Protein AF-A0A8S3R5N5-F1 (afdb_monomer_lite)

Sequence (160 aa):
MMTRNRKFIKRKIYRKIKKNSANLNESKHAIVNLSNKVLNTNHIALLSKGLNFSPTRESQNEIEQLRDVLLFSRRIRLKHHYENKNKDNDETTPNVEYTPNPFKLSSGWTPPPGRNKDLDSFINCIVEDICQEPQKRKKYSNLSRNELVALRELKMTKIL

InterPro domains:
  IPR059466 Domain of unknown function DUF8422 [PF28514] (31-157)

Radius of gyration: 25.13 Å; chains: 1; bounding box: 53×43×62 Å

Secondary structure (DSSP, 8-state):
----------HHHHHHHHHHHHHHTTT-------SSSPPPHHHHHHHTT-TT--PPPSS--HHHHHHHHHHHHHHHHHHHHHTTTTTTTTTTS--------TTSPPP---PPTTS-HHHHHHHHHHHHHHHHS---SPPPPSS-HHHHHHHHHHHHS---

Organism: Mytilus edulis (NCBI:txid6550)

pLDDT: mean 78.93, std 14.84, range [37.53, 95.88]

Foldseek 3Di:
DDDPPPPDDPPVRVVVVVVVVVVVPPPDQPDDDPFPDDADPLLSVLCVVDPPDDWDDPDDPLVVLLVVLVVVLQVLQVCVVCVVVVVVPPPDDPPPPDDPDPPDDDDPDGDDPDPDPVSVVVSVVVSCCSNVPPPPDDDDIPDDPSNVVSVVVCVVPPRD

Structure (mmCIF, N/CA/C/O backbone):
data_AF-A0A8S3R5N5-F1
#
_entry.id   AF-A0A8S3R5N5-F1
#
loop_
_atom_site.group_PDB
_atom_site.id
_atom_site.type_symbol
_atom_site.label_atom_id
_atom_site.label_alt_id
_atom_site.label_comp_id
_atom_site.label_asym_id
_atom_site.label_entity_id
_atom_site.label_seq_id
_atom_site.pdbx_PDB_ins_code
_atom_site.Cartn_x
_atom_site.Cartn_y
_atom_site.Cartn_z
_atom_site.occupancy
_atom_site.B_iso_or_equiv
_atom_site.auth_seq_id
_atom_site.auth_comp_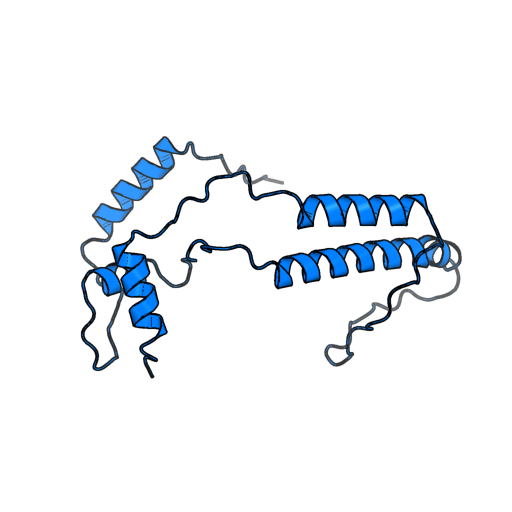id
_atom_site.auth_asym_id
_atom_site.auth_atom_id
_atom_site.pdbx_PDB_model_num
ATOM 1 N N . MET A 1 1 ? -7.774 -33.108 -11.911 1.00 40.16 1 MET A N 1
ATOM 2 C CA . MET A 1 1 ? -7.428 -31.917 -11.099 1.00 40.16 1 MET A CA 1
ATOM 3 C C . MET A 1 1 ? -8.708 -31.212 -10.661 1.00 40.16 1 MET A C 1
ATOM 5 O O . MET A 1 1 ? -9.406 -30.682 -11.513 1.00 40.16 1 MET A O 1
ATOM 9 N N . MET A 1 2 ? -9.055 -31.214 -9.369 1.00 37.53 2 MET A N 1
ATOM 10 C CA . MET A 1 2 ? -10.186 -30.418 -8.867 1.00 37.53 2 MET A CA 1
ATOM 11 C C . MET A 1 2 ? -9.742 -28.970 -8.628 1.00 37.53 2 MET A C 1
ATOM 13 O O . MET A 1 2 ? -9.044 -28.672 -7.660 1.00 37.53 2 MET A O 1
ATOM 17 N N . THR A 1 3 ? -10.152 -28.051 -9.500 1.00 45.50 3 THR A N 1
ATOM 18 C CA . THR A 1 3 ? -9.964 -26.612 -9.295 1.00 45.50 3 THR A CA 1
ATOM 19 C C . THR A 1 3 ? -10.907 -26.128 -8.195 1.00 45.50 3 THR A C 1
ATOM 21 O O . THR A 1 3 ? -12.129 -26.131 -8.357 1.00 45.50 3 THR A O 1
ATOM 24 N N . ARG A 1 4 ? -10.354 -25.690 -7.057 1.00 51.91 4 ARG A N 1
ATOM 25 C CA . ARG A 1 4 ? -11.112 -24.988 -6.011 1.00 51.91 4 ARG A CA 1
ATOM 26 C C . ARG A 1 4 ? -11.620 -23.654 -6.570 1.00 51.91 4 ARG A C 1
ATOM 28 O O . ARG A 1 4 ? -10.933 -22.639 -6.493 1.00 51.91 4 ARG A O 1
ATOM 35 N N . ASN A 1 5 ? -12.837 -23.662 -7.109 1.00 49.16 5 ASN A N 1
ATOM 36 C CA . ASN A 1 5 ? -13.583 -22.464 -7.482 1.00 49.16 5 ASN A CA 1
ATOM 37 C C . ASN A 1 5 ? -13.815 -21.603 -6.232 1.00 49.16 5 ASN A C 1
ATOM 39 O O . ASN A 1 5 ? -14.753 -21.835 -5.465 1.00 49.16 5 ASN A O 1
ATOM 43 N N . ARG A 1 6 ? -12.963 -20.596 -6.010 1.00 56.66 6 ARG A N 1
ATOM 44 C CA . ARG A 1 6 ? -13.213 -19.545 -5.017 1.00 56.66 6 ARG A CA 1
ATOM 45 C C . ARG A 1 6 ? -14.390 -18.706 -5.516 1.00 56.66 6 ARG A C 1
ATOM 47 O O . ARG A 1 6 ? -14.208 -17.734 -6.240 1.00 56.66 6 ARG A O 1
ATOM 54 N N . LYS A 1 7 ? -15.612 -19.117 -5.167 1.00 63.53 7 LYS A N 1
ATOM 55 C CA . LYS A 1 7 ? -16.837 -18.377 -5.492 1.00 63.53 7 LYS A CA 1
ATOM 56 C C . LYS A 1 7 ? -16.721 -16.965 -4.915 1.00 63.53 7 LYS A C 1
ATOM 58 O O . LYS A 1 7 ? -16.578 -16.800 -3.705 1.00 63.53 7 LYS A O 1
ATOM 63 N N . PHE A 1 8 ? -16.783 -15.954 -5.777 1.00 67.56 8 PHE A N 1
ATOM 64 C CA . PHE A 1 8 ? -16.800 -14.557 -5.361 1.00 67.56 8 PHE A CA 1
ATOM 65 C C . PHE A 1 8 ? -18.079 -14.299 -4.551 1.00 67.56 8 PHE A C 1
ATOM 67 O O . PHE A 1 8 ? -19.187 -14.257 -5.091 1.00 67.56 8 PHE A O 1
ATOM 74 N N . ILE A 1 9 ? -17.951 -14.188 -3.228 1.00 76.62 9 ILE A N 1
ATOM 75 C CA . ILE A 1 9 ? -19.091 -13.930 -2.346 1.00 76.62 9 ILE A CA 1
ATOM 76 C C . ILE A 1 9 ? -19.554 -12.490 -2.580 1.00 76.62 9 ILE A C 1
ATOM 78 O O . ILE A 1 9 ? -18.802 -11.537 -2.371 1.00 76.62 9 ILE A O 1
ATOM 82 N N . LYS A 1 10 ? -20.820 -12.312 -2.978 1.00 80.12 10 LYS A N 1
ATOM 83 C CA . LYS A 1 10 ? -21.416 -10.978 -3.150 1.00 80.12 10 LYS A CA 1
ATOM 84 C C . LYS A 1 10 ? -21.283 -10.169 -1.851 1.00 80.12 10 LYS A C 1
ATOM 86 O O . LYS A 1 10 ? -21.600 -10.662 -0.767 1.00 80.12 10 LYS A O 1
ATOM 91 N N . ARG A 1 11 ? -20.905 -8.887 -1.953 1.00 77.56 11 ARG A N 1
ATOM 92 C CA . ARG A 1 11 ? -20.627 -7.988 -0.807 1.00 77.56 11 ARG A CA 1
ATOM 93 C C . ARG A 1 11 ? -21.740 -7.957 0.252 1.00 77.56 11 ARG A C 1
ATOM 95 O O . ARG A 1 11 ? -21.448 -7.866 1.442 1.00 77.56 11 ARG A O 1
ATOM 102 N N . LYS A 1 12 ? -23.010 -8.062 -0.163 1.00 77.50 12 LYS A N 1
ATOM 103 C CA . LYS A 1 12 ? -24.178 -8.117 0.739 1.00 77.50 12 LYS A CA 1
ATOM 104 C C . LYS A 1 12 ? -24.169 -9.370 1.627 1.00 77.50 12 LYS A C 1
ATOM 106 O O . LYS A 1 12 ? -24.444 -9.271 2.818 1.00 77.50 12 LYS A O 1
ATOM 111 N N . ILE A 1 13 ? -23.797 -10.517 1.062 1.00 81.88 13 ILE A N 1
ATOM 112 C CA . ILE A 1 13 ? -23.712 -11.803 1.766 1.00 81.88 13 ILE A CA 1
ATOM 113 C C . ILE A 1 13 ? -22.537 -11.779 2.747 1.00 81.88 13 ILE A C 1
ATOM 115 O O . ILE A 1 13 ? -22.724 -12.093 3.919 1.00 81.88 13 ILE A O 1
ATOM 119 N N . TYR A 1 14 ? -21.366 -11.293 2.314 1.00 78.75 14 TYR A N 1
ATOM 120 C CA . TYR A 1 14 ? -20.203 -11.124 3.194 1.00 78.75 14 TYR A CA 1
ATOM 121 C C . TYR A 1 14 ? -20.518 -10.237 4.411 1.00 78.75 14 TYR A C 1
ATOM 123 O O . TYR A 1 14 ? -20.182 -10.589 5.538 1.00 78.75 14 TYR A O 1
ATOM 131 N N . ARG A 1 15 ? -21.227 -9.114 4.208 1.00 78.06 15 ARG A N 1
ATOM 132 C CA . ARG A 1 15 ? -21.662 -8.231 5.306 1.00 78.06 15 ARG A CA 1
ATOM 133 C C . ARG A 1 15 ? -22.593 -8.938 6.297 1.00 78.06 15 ARG A C 1
ATOM 135 O O . ARG A 1 15 ? -22.433 -8.738 7.496 1.00 78.06 15 ARG A O 1
ATOM 142 N N . LYS A 1 16 ? -23.532 -9.760 5.813 1.00 78.44 16 LYS A N 1
ATOM 143 C CA . LYS A 1 16 ? -24.459 -10.526 6.665 1.00 78.44 16 LYS A CA 1
ATOM 144 C C . LYS A 1 16 ? -23.718 -11.585 7.490 1.00 78.44 16 LYS A C 1
ATOM 146 O O . LYS A 1 16 ? -23.914 -11.640 8.697 1.00 78.44 16 LYS A O 1
ATOM 151 N N . ILE A 1 17 ? -22.815 -12.345 6.863 1.00 76.75 17 ILE A N 1
ATOM 152 C CA . ILE A 1 17 ? -21.973 -13.341 7.550 1.00 76.75 17 ILE A CA 1
ATOM 153 C C . ILE A 1 17 ? -21.115 -12.659 8.619 1.00 76.75 17 ILE A C 1
ATOM 155 O O . ILE A 1 17 ? -21.147 -13.066 9.772 1.00 76.75 17 ILE A O 1
ATOM 159 N N . LYS A 1 18 ? -20.428 -11.564 8.266 1.00 73.81 18 LYS A N 1
ATOM 160 C CA . LYS A 1 18 ? -19.587 -10.812 9.205 1.00 73.81 18 LYS A CA 1
ATOM 161 C C . LYS A 1 18 ? -20.372 -10.290 10.414 1.00 73.81 18 LYS A C 1
ATOM 163 O O . LYS A 1 18 ? -19.853 -10.334 11.523 1.00 73.81 18 LYS A O 1
ATOM 168 N N . LYS A 1 19 ? -21.605 -9.809 10.213 1.00 71.19 19 LYS A N 1
ATOM 169 C CA . LYS A 1 19 ? -22.470 -9.336 11.307 1.00 71.19 19 LYS A CA 1
ATOM 170 C C . LYS A 1 19 ? -22.860 -10.482 12.250 1.00 71.19 19 LYS A C 1
ATOM 172 O O . LYS A 1 19 ? -22.788 -10.315 13.458 1.00 71.19 19 LYS A O 1
ATOM 177 N N . ASN A 1 20 ? -23.176 -11.656 11.703 1.00 64.00 20 ASN A N 1
ATOM 178 C CA . ASN A 1 20 ? -23.489 -12.842 12.503 1.00 64.00 20 ASN A CA 1
ATOM 179 C C . ASN A 1 20 ? -22.265 -13.368 13.275 1.00 64.00 20 ASN A C 1
ATOM 181 O O . ASN A 1 20 ? -22.396 -13.748 14.431 1.00 64.00 20 ASN A O 1
ATOM 185 N N . SER A 1 21 ? -21.073 -13.353 12.669 1.00 63.12 21 SER A N 1
AT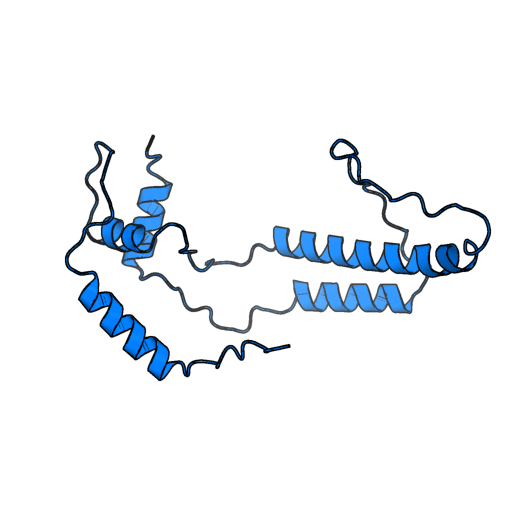OM 186 C CA . SER A 1 21 ? -19.826 -13.735 13.350 1.00 63.12 21 SER A CA 1
ATOM 187 C C . SER A 1 21 ? -19.431 -12.753 14.456 1.00 63.12 21 SER A C 1
ATOM 189 O O . SER A 1 21 ? -18.874 -13.173 15.461 1.00 63.12 21 SER A O 1
ATOM 191 N N . ALA A 1 22 ? -19.717 -11.457 14.288 1.00 60.97 22 ALA A N 1
ATOM 192 C CA . ALA A 1 22 ? -19.471 -10.455 15.324 1.00 60.97 22 ALA A CA 1
ATOM 193 C C . ALA A 1 22 ? -20.333 -10.706 16.574 1.00 60.97 22 ALA A C 1
ATOM 195 O O . ALA A 1 22 ? -19.796 -10.683 17.673 1.00 60.97 22 ALA A O 1
ATOM 196 N N . ASN A 1 23 ? -21.614 -11.052 16.395 1.00 58.03 23 ASN A N 1
ATOM 197 C CA . ASN A 1 23 ? -22.521 -11.393 17.501 1.00 58.03 23 ASN A CA 1
ATOM 198 C C . ASN A 1 23 ? -22.121 -12.686 18.244 1.00 58.03 23 ASN A C 1
ATOM 200 O O . ASN A 1 23 ? -22.439 -12.850 19.413 1.00 58.03 23 ASN A O 1
ATOM 204 N N . LEU A 1 24 ? -21.426 -13.621 17.584 1.00 55.41 24 LEU A N 1
ATOM 205 C CA . LEU A 1 24 ? -20.948 -14.868 18.205 1.00 55.41 24 LEU A CA 1
ATOM 206 C C . LEU A 1 24 ? -19.660 -14.689 19.028 1.00 55.41 24 LEU A C 1
ATOM 208 O O . LEU A 1 24 ? -19.347 -15.535 19.860 1.00 55.41 24 LEU A O 1
ATOM 212 N N . ASN A 1 25 ? -18.912 -13.603 18.809 1.00 53.59 25 ASN A N 1
ATOM 213 C CA . ASN A 1 25 ? -17.627 -13.340 19.469 1.00 53.59 25 ASN A CA 1
ATOM 214 C C . ASN A 1 25 ? -17.742 -12.401 20.681 1.00 53.59 25 ASN A C 1
ATOM 216 O O . ASN A 1 25 ? -16.726 -12.003 21.247 1.00 53.59 25 ASN A O 1
ATOM 220 N N . GLU A 1 26 ? -18.959 -12.050 21.092 1.00 54.59 26 GLU A N 1
ATOM 221 C CA . GLU A 1 26 ? -19.217 -11.074 22.156 1.00 54.59 26 GLU A CA 1
ATOM 222 C C . GLU A 1 26 ? -18.848 -11.592 23.564 1.00 54.59 26 GLU A C 1
ATOM 224 O O . GLU A 1 26 ? -18.795 -10.816 24.510 1.00 54.59 26 GLU A O 1
ATOM 229 N N . SER A 1 27 ? -18.509 -12.883 23.715 1.00 49.97 27 SER A N 1
ATOM 230 C CA . SER A 1 27 ? -18.308 -13.518 25.027 1.00 49.97 27 SER A CA 1
ATOM 231 C C . SER A 1 27 ? -16.936 -14.164 25.277 1.00 49.97 27 SER A C 1
ATOM 233 O O . SER A 1 27 ? -16.812 -14.978 26.194 1.00 49.97 27 SER A O 1
ATOM 235 N N . LYS A 1 28 ? -15.885 -13.851 24.505 1.00 55.09 28 LYS A N 1
ATOM 236 C CA . LYS A 1 28 ? -14.511 -14.277 24.844 1.00 55.09 28 LYS A CA 1
ATOM 237 C C . LYS A 1 28 ? -13.526 -13.149 24.577 1.00 55.09 28 LYS A C 1
ATOM 239 O O . LYS A 1 28 ? -13.145 -12.904 23.435 1.00 55.09 28 LYS A O 1
ATOM 244 N N . HIS A 1 29 ? -13.084 -12.480 25.639 1.00 58.56 29 HIS A N 1
ATOM 245 C CA . HIS A 1 29 ? -11.943 -11.572 25.583 1.00 58.56 29 HIS A CA 1
ATOM 246 C C . HIS A 1 29 ? -10.689 -12.369 25.192 1.00 58.56 29 HIS A C 1
ATOM 248 O O . HIS A 1 29 ? -9.971 -12.882 26.041 1.00 58.56 29 HIS A O 1
ATOM 254 N N . ALA A 1 30 ? -10.418 -12.480 23.889 1.00 69.56 30 ALA A N 1
ATOM 255 C CA . ALA A 1 30 ? -9.190 -13.076 23.352 1.00 69.56 30 ALA A CA 1
ATOM 256 C C . ALA A 1 30 ? -7.930 -12.256 23.700 1.00 69.56 30 ALA A C 1
ATOM 258 O O . ALA A 1 30 ? -6.815 -12.654 23.378 1.00 69.56 30 ALA A O 1
ATOM 259 N N . ILE A 1 31 ? -8.111 -11.091 24.323 1.00 77.38 31 ILE A N 1
ATOM 260 C CA . ILE A 1 31 ? -7.054 -10.156 24.678 1.00 77.38 31 ILE A CA 1
ATOM 261 C C . ILE A 1 31 ? -6.818 -10.271 26.175 1.00 77.38 31 ILE A C 1
ATOM 263 O O . ILE A 1 31 ? -7.659 -9.864 26.976 1.00 77.38 31 ILE A O 1
ATOM 267 N N . VAL A 1 32 ? -5.649 -10.785 26.535 1.00 84.19 32 VAL A N 1
ATOM 268 C CA . VAL A 1 32 ? -5.122 -10.712 27.896 1.00 84.19 32 VAL A CA 1
ATOM 269 C C . VAL A 1 32 ? -4.187 -9.512 27.948 1.00 84.19 32 VAL A C 1
ATOM 271 O O . VAL A 1 32 ? -3.185 -9.468 27.234 1.00 84.19 32 VAL A O 1
ATOM 274 N N . ASN A 1 33 ? -4.531 -8.509 28.754 1.00 86.75 33 ASN A N 1
ATOM 275 C CA . ASN A 1 33 ? -3.657 -7.362 28.962 1.00 86.75 33 ASN A CA 1
ATOM 276 C C . ASN A 1 33 ? -2.566 -7.731 29.969 1.00 86.75 33 ASN A C 1
ATOM 278 O O . ASN A 1 33 ? -2.842 -7.854 31.157 1.00 86.75 33 ASN A O 1
ATOM 282 N N . LEU A 1 34 ? -1.340 -7.899 29.481 1.00 88.81 34 LEU A N 1
ATOM 283 C CA . LEU A 1 34 ? -0.165 -8.191 30.309 1.00 88.81 34 LEU A CA 1
ATOM 284 C C . LEU A 1 34 ? 0.595 -6.923 30.728 1.00 88.81 34 LEU A C 1
ATOM 286 O O . LEU A 1 34 ? 1.636 -7.015 31.369 1.00 88.81 34 LEU A O 1
ATOM 290 N N . SER A 1 35 ? 0.110 -5.742 30.340 1.00 85.31 35 SER A N 1
ATOM 291 C CA . SER A 1 35 ? 0.740 -4.466 30.674 1.00 85.31 35 SER A CA 1
ATOM 292 C C . SER A 1 35 ? 0.095 -3.824 31.901 1.00 85.31 35 SER A C 1
ATOM 294 O O . SER A 1 35 ? -1.088 -4.018 32.174 1.00 85.31 35 SER A O 1
ATOM 296 N N . ASN A 1 36 ? 0.839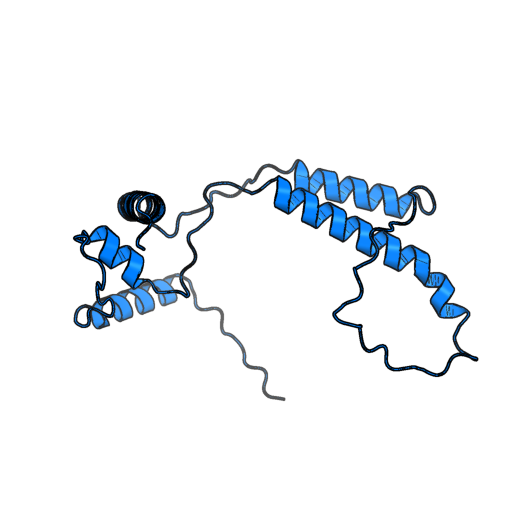 -2.944 32.571 1.00 86.94 36 ASN A N 1
ATOM 297 C CA . ASN A 1 36 ? 0.320 -2.129 33.676 1.00 86.94 36 ASN A CA 1
ATOM 298 C C . ASN A 1 36 ? -0.598 -0.981 33.207 1.00 86.94 36 ASN A C 1
ATOM 300 O O . ASN A 1 36 ? -1.020 -0.153 34.012 1.00 86.94 36 ASN A O 1
ATOM 304 N N . LYS A 1 37 ? -0.880 -0.875 31.901 1.00 85.06 37 LYS A N 1
ATOM 305 C CA . LYS A 1 37 ? -1.686 0.208 31.326 1.00 85.06 37 LYS A CA 1
ATOM 306 C C . LYS A 1 37 ? -3.134 -0.224 31.184 1.00 85.06 37 LYS A C 1
ATOM 308 O O . LYS A 1 37 ? -3.422 -1.323 30.720 1.00 85.06 37 LYS A O 1
ATOM 313 N N . VAL A 1 38 ? -4.055 0.674 31.516 1.00 88.25 38 VAL A N 1
ATOM 314 C CA . VAL A 1 38 ? -5.489 0.431 31.342 1.00 88.25 38 VAL A CA 1
ATOM 315 C C . VAL A 1 38 ? -5.858 0.581 29.866 1.00 88.25 38 VAL A C 1
ATOM 317 O O . VAL A 1 38 ? -5.610 1.616 29.246 1.00 88.25 38 VAL A O 1
ATOM 320 N N . LEU A 1 39 ? -6.463 -0.458 29.290 1.00 88.25 39 LEU A N 1
ATOM 321 C CA . LEU A 1 39 ? -6.943 -0.439 27.911 1.00 88.25 39 LEU A CA 1
ATOM 322 C C . LEU A 1 39 ? -8.388 0.066 27.862 1.00 88.25 39 LEU A C 1
ATOM 324 O O . LEU A 1 39 ? -9.284 -0.511 28.468 1.00 88.25 39 LEU A O 1
ATOM 328 N N . ASN A 1 40 ? -8.621 1.124 27.088 1.00 90.38 40 ASN A N 1
ATOM 329 C CA . ASN A 1 40 ? -9.959 1.601 26.757 1.00 90.38 40 ASN A CA 1
ATOM 330 C C . ASN A 1 40 ? -10.700 0.589 25.856 1.00 90.38 40 ASN A C 1
ATOM 332 O O . ASN A 1 40 ? -10.088 -0.175 25.109 1.00 90.38 40 ASN A O 1
ATOM 336 N N . THR A 1 41 ? -12.027 0.653 25.847 1.00 90.81 41 THR A N 1
ATOM 337 C CA . THR A 1 41 ? -12.929 -0.089 24.950 1.00 90.81 41 THR A CA 1
ATOM 338 C C . THR A 1 41 ? -12.489 -0.036 23.483 1.00 90.81 41 THR A C 1
ATOM 340 O O . THR A 1 41 ? -12.447 -1.069 22.821 1.00 90.81 41 THR A O 1
ATOM 343 N N . ASN A 1 42 ? -12.066 1.132 22.986 1.00 91.75 42 ASN A N 1
ATOM 344 C CA . ASN A 1 42 ? -11.559 1.287 21.618 1.00 91.75 42 ASN A CA 1
ATOM 345 C C . ASN A 1 42 ? -10.215 0.568 21.393 1.00 91.75 42 ASN A C 1
ATOM 347 O O . ASN A 1 42 ? -9.998 0.022 20.312 1.00 91.75 42 ASN A O 1
ATOM 351 N N . HIS A 1 43 ? -9.334 0.521 22.403 1.00 90.19 43 HIS A N 1
ATOM 352 C CA . HIS A 1 43 ? -8.095 -0.266 22.348 1.00 90.19 43 HIS A CA 1
ATOM 353 C C . HIS A 1 43 ? -8.413 -1.755 22.260 1.00 90.19 43 HIS A C 1
ATOM 355 O O . HIS A 1 43 ? -7.881 -2.449 21.399 1.00 90.19 43 HIS A O 1
ATOM 361 N N . ILE A 1 44 ? -9.332 -2.229 23.100 1.00 89.94 44 ILE A N 1
ATOM 362 C CA . ILE A 1 44 ? -9.766 -3.628 23.119 1.00 89.94 44 ILE A CA 1
ATOM 363 C C . ILE A 1 44 ? -10.418 -3.994 21.778 1.00 89.94 44 ILE A C 1
ATOM 365 O O . ILE A 1 44 ? -10.040 -4.988 21.164 1.00 89.94 44 ILE A O 1
ATOM 369 N N . ALA A 1 45 ? -11.328 -3.165 21.262 1.00 89.38 45 ALA A N 1
ATOM 370 C CA . ALA A 1 45 ? -11.972 -3.383 19.967 1.00 89.38 45 ALA A CA 1
ATOM 371 C C . ALA A 1 45 ? -10.954 -3.430 18.813 1.00 89.38 45 ALA A C 1
ATOM 373 O O . ALA A 1 45 ? -11.038 -4.306 17.950 1.00 89.38 45 ALA A O 1
ATOM 374 N N . LEU A 1 46 ? -9.953 -2.547 18.818 1.00 90.81 46 LEU A N 1
ATOM 375 C CA . LEU A 1 46 ? -8.876 -2.552 17.832 1.00 90.81 46 LEU A CA 1
ATOM 376 C C . LEU A 1 46 ? -8.013 -3.820 17.924 1.00 90.81 46 LEU A C 1
ATOM 378 O O . LEU A 1 46 ? -7.821 -4.496 16.913 1.00 90.81 46 LEU A O 1
ATOM 382 N N . LEU A 1 47 ? -7.532 -4.162 19.122 1.00 89.25 47 LEU A N 1
ATOM 383 C CA . LEU A 1 47 ? -6.693 -5.340 19.369 1.00 89.25 47 LEU A CA 1
ATOM 384 C C . LEU A 1 47 ? -7.442 -6.647 19.073 1.00 89.25 47 LEU A C 1
ATOM 386 O O . LEU A 1 47 ? -6.842 -7.615 18.607 1.00 89.25 47 LEU A O 1
ATOM 390 N N . SER A 1 48 ? -8.767 -6.659 19.245 1.00 89.31 48 SER A N 1
ATOM 391 C CA . SER A 1 48 ? -9.607 -7.844 19.017 1.00 89.31 48 SER A CA 1
ATOM 392 C C . SER A 1 48 ? -9.668 -8.259 17.549 1.00 89.31 48 SER A C 1
ATOM 394 O O . SER A 1 48 ? -10.040 -9.389 17.237 1.00 89.31 48 SER A O 1
ATOM 396 N N . LYS A 1 49 ? -9.258 -7.373 16.629 1.00 87.31 49 LYS A N 1
ATOM 397 C CA . LYS A 1 49 ? -9.146 -7.688 15.200 1.00 87.31 49 LYS A CA 1
ATOM 398 C C . LYS A 1 49 ? -8.007 -8.679 14.907 1.00 87.31 49 LYS A C 1
ATOM 400 O O . LYS A 1 49 ? -8.048 -9.334 13.866 1.00 87.31 49 LYS A O 1
ATOM 405 N N . GLY A 1 50 ? -7.037 -8.814 15.818 1.00 87.56 50 GLY A N 1
ATOM 406 C CA . GLY A 1 50 ? -5.955 -9.800 15.766 1.00 87.56 50 GLY A CA 1
ATOM 407 C C . GLY A 1 50 ? -4.803 -9.454 14.813 1.00 87.56 50 GLY A C 1
ATOM 408 O O . GLY A 1 50 ? -4.852 -8.483 14.065 1.00 87.56 50 GLY A O 1
ATOM 409 N N . LEU A 1 51 ? -3.757 -10.288 14.816 1.00 86.69 51 LEU A N 1
ATOM 410 C CA . LEU A 1 51 ? -2.507 -10.058 14.065 1.00 86.69 51 LEU A CA 1
ATOM 411 C C . LEU A 1 51 ? -2.662 -10.134 12.538 1.00 86.69 51 LEU A C 1
ATOM 413 O O . LEU A 1 51 ? -1.874 -9.553 11.802 1.00 86.69 51 LEU A O 1
ATOM 417 N N . ASN A 1 52 ? -3.701 -10.819 12.055 1.00 89.44 52 ASN A N 1
ATOM 418 C CA . ASN A 1 52 ? -4.022 -10.877 10.626 1.00 89.44 52 ASN A CA 1
ATOM 419 C C . ASN A 1 52 ? -4.681 -9.584 10.114 1.00 89.44 52 ASN A C 1
ATOM 421 O O . ASN A 1 52 ? -4.924 -9.443 8.913 1.00 89.44 52 ASN A O 1
ATOM 425 N N . PHE A 1 53 ? -5.022 -8.650 11.005 1.00 89.88 53 PHE A N 1
ATOM 426 C CA . PHE A 1 53 ? -5.599 -7.371 10.628 1.00 89.88 53 PHE A CA 1
ATOM 427 C C . PHE A 1 53 ? -4.509 -6.375 10.219 1.00 89.88 53 PHE A C 1
ATOM 429 O O . PHE A 1 53 ? -3.582 -6.101 10.973 1.00 89.88 53 PHE A O 1
ATOM 436 N N . SER A 1 54 ? -4.667 -5.767 9.041 1.00 89.44 54 SER A N 1
ATOM 437 C CA . SER A 1 54 ? -3.800 -4.689 8.562 1.00 89.44 54 SER A CA 1
ATOM 438 C C . SER A 1 54 ? -4.614 -3.403 8.374 1.00 89.44 54 SER A C 1
ATOM 440 O O . SER A 1 54 ? -5.586 -3.410 7.606 1.00 89.44 54 SER A O 1
ATOM 442 N N . PRO A 1 55 ? -4.277 -2.300 9.068 1.00 89.19 55 PRO A N 1
ATOM 443 C CA . PRO A 1 55 ? -4.905 -1.003 8.843 1.00 89.19 55 PRO A CA 1
ATOM 444 C C . PRO A 1 55 ? -4.739 -0.527 7.394 1.00 89.19 55 PRO A C 1
ATOM 446 O O . PRO A 1 55 ? -3.690 -0.701 6.774 1.00 89.19 55 PRO A O 1
ATOM 449 N N . THR A 1 56 ? -5.771 0.117 6.853 1.00 88.44 56 THR A N 1
ATOM 450 C CA . THR A 1 56 ? -5.682 0.769 5.538 1.00 88.44 56 THR A CA 1
ATOM 451 C C . THR A 1 56 ? -4.745 1.968 5.648 1.00 88.44 56 THR A C 1
ATOM 453 O O . THR A 1 56 ? -4.946 2.819 6.511 1.00 88.44 56 THR A O 1
ATOM 456 N N . ARG A 1 57 ? -3.728 2.046 4.781 1.00 80.06 57 ARG A N 1
ATOM 457 C CA . ARG A 1 57 ? -2.784 3.174 4.761 1.00 80.06 57 ARG A CA 1
ATOM 458 C C . ARG A 1 57 ? -3.517 4.480 4.413 1.00 80.06 57 ARG A C 1
ATOM 460 O O . ARG A 1 57 ? -4.302 4.501 3.465 1.00 80.06 57 ARG A O 1
ATOM 467 N N . GLU A 1 58 ? -3.243 5.546 5.171 1.00 75.50 58 GLU A N 1
ATOM 468 C CA . GLU A 1 58 ? -3.822 6.884 4.953 1.00 75.50 58 GLU A CA 1
ATOM 469 C C . GLU A 1 58 ? -3.276 7.518 3.665 1.00 75.50 58 GLU A C 1
ATOM 471 O O . GLU A 1 58 ? -4.040 8.008 2.835 1.00 75.50 58 GLU A O 1
ATOM 476 N N . SER A 1 59 ? -1.960 7.427 3.464 1.00 78.19 59 SER A N 1
ATOM 477 C CA . SER A 1 59 ? -1.252 7.927 2.288 1.00 78.19 59 SER A CA 1
ATOM 478 C C . SER A 1 59 ? -0.527 6.808 1.543 1.00 78.19 59 SER A C 1
ATOM 480 O O . SER A 1 59 ? -0.327 5.693 2.041 1.00 78.19 59 SER A O 1
ATOM 482 N N . GLN A 1 60 ? -0.172 7.096 0.296 1.00 77.12 60 GLN A N 1
ATOM 483 C CA . GLN A 1 60 ? 0.731 6.258 -0.475 1.00 77.12 60 GLN A CA 1
ATOM 484 C C . GLN A 1 60 ? 2.174 6.569 -0.079 1.00 77.12 60 GLN A C 1
ATOM 486 O O . GLN A 1 60 ? 2.514 7.722 0.159 1.00 77.12 60 GLN A O 1
ATOM 491 N N . ASN A 1 61 ? 3.012 5.536 0.010 1.00 85.12 61 ASN A N 1
ATOM 492 C CA . ASN A 1 61 ? 4.442 5.731 0.188 1.00 85.12 61 ASN A CA 1
ATOM 493 C C . ASN A 1 61 ? 5.074 5.904 -1.199 1.00 85.12 61 ASN A C 1
ATOM 495 O O . ASN A 1 61 ? 5.348 4.918 -1.882 1.00 85.12 61 ASN A O 1
ATOM 499 N N . GLU A 1 62 ? 5.246 7.156 -1.618 1.00 85.69 62 GLU A N 1
ATOM 500 C CA . GLU A 1 62 ? 5.823 7.523 -2.919 1.00 85.69 62 GLU A CA 1
ATOM 501 C C . GLU A 1 62 ? 7.249 6.977 -3.085 1.00 85.69 62 GLU A C 1
ATOM 503 O O . GLU A 1 62 ? 7.627 6.545 -4.170 1.00 85.69 62 GLU A O 1
ATOM 508 N N . ILE A 1 63 ? 8.017 6.903 -1.993 1.00 88.75 63 ILE A N 1
ATOM 509 C CA . ILE A 1 63 ? 9.391 6.385 -1.998 1.00 88.75 63 ILE A CA 1
ATOM 510 C C . ILE A 1 63 ? 9.400 4.877 -2.276 1.00 88.75 63 ILE A C 1
ATOM 512 O O . ILE A 1 63 ? 10.165 4.407 -3.118 1.00 88.75 63 ILE A O 1
ATOM 516 N N . GLU A 1 64 ? 8.547 4.109 -1.589 1.00 90.38 64 GLU A N 1
ATOM 517 C CA . GLU A 1 64 ? 8.387 2.668 -1.854 1.00 90.38 64 GLU A CA 1
ATOM 518 C C . GLU A 1 64 ? 7.913 2.425 -3.288 1.00 90.38 64 GLU A C 1
ATOM 520 O O . GLU A 1 64 ? 8.463 1.574 -3.981 1.00 90.38 64 GLU A O 1
ATOM 525 N N . GLN A 1 65 ? 6.943 3.211 -3.755 1.00 88.75 65 GLN A N 1
ATOM 526 C CA . GLN A 1 65 ? 6.429 3.106 -5.116 1.00 88.75 65 GLN A CA 1
ATOM 527 C C . GLN A 1 65 ? 7.518 3.376 -6.158 1.00 88.75 65 GLN A C 1
ATOM 529 O O . GLN A 1 65 ? 7.689 2.578 -7.077 1.00 88.75 65 GLN A O 1
ATOM 534 N N . LEU A 1 66 ? 8.277 4.464 -6.011 1.00 90.69 66 LEU A N 1
ATOM 535 C CA . LEU A 1 66 ? 9.372 4.792 -6.922 1.00 90.69 66 LEU A CA 1
ATOM 536 C C . LEU A 1 66 ? 10.435 3.691 -6.912 1.00 90.69 66 LEU A C 1
ATOM 538 O O . LEU A 1 66 ? 10.903 3.268 -7.968 1.00 90.69 66 LEU A O 1
ATOM 542 N N . ARG A 1 67 ? 10.788 3.178 -5.728 1.00 92.62 67 ARG A N 1
ATOM 543 C CA . ARG A 1 67 ? 11.717 2.051 -5.594 1.00 92.62 67 ARG A CA 1
ATOM 544 C C . ARG A 1 67 ? 11.228 0.829 -6.372 1.00 92.62 67 ARG A C 1
ATOM 546 O O . ARG A 1 67 ? 12.021 0.220 -7.091 1.00 92.62 67 ARG A O 1
ATOM 553 N N . ASP A 1 68 ? 9.954 0.478 -6.240 1.00 92.75 68 ASP A N 1
ATOM 554 C CA . ASP A 1 68 ? 9.365 -0.670 -6.930 1.00 92.75 68 ASP A CA 1
ATOM 555 C C . ASP A 1 68 ? 9.376 -0.482 -8.451 1.00 92.75 68 ASP A C 1
ATOM 557 O O . ASP A 1 68 ? 9.753 -1.402 -9.185 1.00 92.75 68 ASP A O 1
ATOM 561 N N . VAL A 1 69 ? 9.053 0.725 -8.923 1.00 92.94 69 VAL A N 1
ATOM 562 C CA . VAL A 1 69 ? 9.117 1.089 -10.345 1.00 92.94 69 VAL A CA 1
ATOM 563 C C . VAL A 1 69 ? 10.552 0.980 -10.872 1.00 92.94 69 VAL A C 1
ATOM 565 O O . VAL A 1 69 ? 10.780 0.348 -11.901 1.00 92.94 69 VAL A O 1
ATOM 568 N N . LEU A 1 70 ? 11.549 1.498 -10.152 1.00 91.94 70 LEU A N 1
ATOM 569 C CA . LEU A 1 70 ? 12.956 1.399 -10.558 1.00 91.94 70 LEU A CA 1
ATOM 570 C C . LEU A 1 70 ? 13.449 -0.055 -10.605 1.00 91.94 70 LEU A C 1
ATOM 572 O O . LEU A 1 70 ? 14.167 -0.445 -11.531 1.00 91.94 70 LEU A O 1
ATOM 576 N N . LEU A 1 71 ? 13.044 -0.884 -9.637 1.00 93.38 71 LEU A N 1
ATOM 577 C CA . LEU A 1 71 ? 13.351 -2.317 -9.638 1.00 93.38 71 LEU A CA 1
ATOM 578 C C . LEU A 1 71 ? 12.699 -3.035 -10.823 1.00 93.38 71 LEU A C 1
ATOM 580 O O . LEU A 1 71 ? 13.318 -3.919 -11.422 1.00 93.38 71 LEU A O 1
ATOM 584 N N . PHE A 1 72 ? 11.474 -2.658 -11.180 1.00 93.25 72 PHE A N 1
ATOM 585 C CA . PHE A 1 72 ? 10.782 -3.174 -12.355 1.00 93.25 72 PHE A CA 1
ATOM 586 C C . PHE A 1 72 ? 11.506 -2.798 -13.655 1.00 93.25 72 PHE A C 1
ATOM 588 O O . PHE A 1 72 ? 11.865 -3.691 -14.429 1.00 93.25 72 PHE A O 1
ATOM 595 N N . SER A 1 73 ? 11.823 -1.516 -13.848 1.00 92.88 73 SER A N 1
ATOM 596 C CA . SER A 1 73 ? 12.580 -1.021 -15.005 1.00 92.88 73 SER A CA 1
ATOM 597 C C . SER A 1 73 ? 13.923 -1.738 -15.145 1.00 92.88 73 SER A C 1
ATOM 599 O O . SER A 1 73 ? 14.303 -2.191 -16.228 1.00 92.88 73 SER A O 1
ATOM 601 N N . ARG A 1 74 ? 14.618 -1.941 -14.020 1.00 93.62 74 ARG A N 1
ATOM 602 C CA . ARG A 1 74 ? 15.865 -2.707 -13.971 1.00 93.62 74 ARG A CA 1
ATOM 603 C C . ARG A 1 74 ? 15.680 -4.158 -14.423 1.00 93.62 74 ARG A C 1
ATOM 605 O O . ARG A 1 74 ? 16.496 -4.654 -15.200 1.00 93.62 74 ARG A O 1
ATOM 612 N N . ARG A 1 75 ? 14.633 -4.847 -13.955 1.00 92.75 75 ARG A N 1
ATOM 613 C CA . ARG A 1 75 ? 14.340 -6.241 -14.344 1.00 92.75 75 ARG A CA 1
ATOM 614 C C . ARG A 1 75 ? 14.087 -6.367 -15.844 1.00 92.75 75 ARG A C 1
ATOM 616 O O . ARG A 1 75 ? 14.621 -7.288 -16.457 1.00 92.75 75 ARG A O 1
ATOM 623 N N . ILE A 1 76 ? 13.336 -5.436 -16.434 1.00 92.94 76 ILE A N 1
ATOM 624 C CA . ILE A 1 76 ? 13.095 -5.402 -17.885 1.00 92.94 76 ILE A CA 1
ATOM 625 C C . ILE A 1 76 ? 14.413 -5.246 -18.643 1.00 92.94 76 ILE A C 1
ATOM 627 O O . ILE A 1 76 ? 14.706 -6.039 -19.538 1.00 92.94 76 ILE A O 1
ATOM 631 N N . ARG A 1 77 ? 15.241 -4.269 -18.250 1.00 92.50 77 ARG A N 1
ATOM 632 C CA . ARG A 1 77 ? 16.535 -4.023 -18.901 1.00 92.50 77 ARG A CA 1
ATOM 633 C C . ARG A 1 77 ? 17.466 -5.220 -18.821 1.00 92.50 77 ARG A C 1
ATOM 635 O O . ARG A 1 77 ? 18.085 -5.571 -19.820 1.00 92.50 77 ARG A O 1
ATOM 642 N N . LEU A 1 78 ? 17.555 -5.860 -17.655 1.00 91.62 78 LEU A N 1
ATOM 643 C CA . LEU A 1 78 ? 18.345 -7.079 -17.487 1.00 91.62 78 LEU A CA 1
ATOM 644 C C . LEU A 1 78 ? 17.833 -8.190 -18.406 1.00 91.62 78 LEU A C 1
ATOM 646 O O . LEU A 1 78 ? 18.629 -8.777 -19.135 1.00 91.62 78 LEU A O 1
ATOM 650 N N . LYS A 1 79 ? 16.518 -8.438 -18.425 1.00 90.94 79 LYS A N 1
ATOM 651 C CA . LYS A 1 79 ? 15.921 -9.477 -19.272 1.00 90.94 79 LYS A CA 1
ATOM 652 C C . LYS A 1 79 ? 16.260 -9.266 -20.751 1.00 90.94 79 LYS A C 1
ATOM 654 O O . LYS A 1 79 ? 16.766 -10.183 -21.383 1.00 90.94 79 LYS A O 1
ATOM 659 N N . HIS A 1 80 ? 16.059 -8.054 -21.263 1.00 90.75 80 HIS A N 1
ATOM 660 C CA . HIS A 1 80 ? 16.379 -7.706 -22.651 1.00 90.75 80 HIS A CA 1
ATOM 661 C C . HIS A 1 80 ? 17.888 -7.792 -22.943 1.00 90.75 80 HIS A C 1
ATOM 663 O O . HIS A 1 80 ? 18.310 -8.290 -23.981 1.00 90.75 80 HIS A O 1
ATOM 669 N N . HIS A 1 81 ? 18.739 -7.342 -22.015 1.00 90.25 81 HIS A N 1
ATOM 670 C CA . HIS A 1 81 ? 20.191 -7.373 -22.200 1.00 90.25 81 HIS A CA 1
ATOM 671 C C . HIS A 1 81 ? 20.745 -8.796 -22.392 1.00 90.25 81 HIS A C 1
ATOM 673 O O . HIS A 1 81 ? 21.682 -8.988 -23.173 1.00 90.25 81 HIS A O 1
ATOM 679 N N . TYR A 1 82 ? 20.183 -9.776 -21.679 1.00 88.19 82 TYR A N 1
ATOM 680 C CA . TYR A 1 82 ? 20.604 -11.179 -21.740 1.00 88.19 82 TYR A CA 1
ATOM 681 C C . TYR A 1 82 ? 19.813 -12.029 -22.744 1.00 88.19 82 TYR A C 1
ATOM 683 O O . TYR A 1 82 ? 20.163 -13.188 -22.941 1.00 88.19 82 TYR A O 1
ATOM 691 N N . GLU A 1 83 ? 18.809 -11.471 -23.425 1.00 84.00 83 GLU A N 1
ATOM 692 C CA . GLU A 1 83 ? 17.942 -12.211 -24.352 1.00 84.00 83 GLU A CA 1
ATOM 693 C C . GLU A 1 83 ? 18.718 -12.930 -25.467 1.00 84.00 83 GLU A C 1
ATOM 695 O O . GLU A 1 83 ? 18.439 -14.090 -25.758 1.00 84.00 83 GLU A O 1
ATOM 700 N N . ASN A 1 84 ? 19.748 -12.287 -26.029 1.00 70.06 84 ASN A N 1
ATOM 701 C CA . ASN A 1 84 ? 20.585 -12.890 -27.075 1.00 70.06 84 ASN A CA 1
ATOM 702 C C . ASN A 1 84 ? 21.721 -13.753 -26.512 1.00 70.06 84 ASN A C 1
ATOM 704 O O . ASN A 1 84 ? 22.126 -14.714 -27.147 1.00 70.06 84 ASN A O 1
ATOM 708 N N . LYS A 1 85 ? 22.200 -13.470 -25.292 1.00 65.88 85 LYS A N 1
ATOM 709 C CA . LYS A 1 85 ? 23.261 -14.275 -24.661 1.00 65.88 85 LYS A CA 1
ATOM 710 C C . LYS A 1 85 ? 22.789 -15.680 -24.297 1.00 65.88 85 LYS A C 1
ATOM 712 O O . LYS A 1 85 ? 23.610 -16.568 -24.143 1.00 65.88 85 LYS A O 1
ATOM 717 N N . ASN A 1 86 ? 21.485 -15.882 -24.151 1.00 57.62 86 ASN A N 1
ATOM 718 C CA . ASN A 1 86 ? 20.924 -17.196 -23.857 1.00 57.62 86 ASN A CA 1
ATOM 719 C C . ASN A 1 86 ? 20.666 -18.036 -25.117 1.00 57.62 86 ASN A C 1
ATOM 721 O O . ASN A 1 86 ? 20.380 -19.214 -24.973 1.00 57.62 86 ASN A O 1
ATOM 725 N N . LYS A 1 87 ? 20.755 -17.456 -26.324 1.00 56.47 87 LYS A N 1
ATOM 726 C CA . LYS A 1 87 ? 20.579 -18.189 -27.591 1.00 56.47 87 LYS A CA 1
ATOM 727 C C . LYS A 1 87 ? 21.883 -18.811 -28.097 1.00 56.47 87 LYS A C 1
ATOM 729 O O . LYS A 1 87 ? 21.842 -19.854 -28.729 1.00 56.47 87 LYS A O 1
ATOM 734 N N . ASP A 1 88 ? 23.023 -18.207 -27.761 1.00 51.75 88 ASP A N 1
ATOM 735 C CA . ASP A 1 88 ? 24.348 -18.661 -28.212 1.00 51.75 88 ASP A CA 1
ATOM 736 C C . ASP A 1 88 ? 25.011 -19.671 -27.247 1.00 51.75 88 ASP A C 1
ATOM 738 O O . ASP A 1 88 ? 26.107 -20.151 -27.513 1.00 51.75 88 ASP A O 1
ATOM 742 N N . ASN A 1 89 ? 24.376 -19.987 -26.110 1.00 51.69 89 ASN A N 1
ATOM 743 C CA . ASN A 1 89 ? 24.935 -20.847 -25.053 1.00 51.69 89 ASN A CA 1
ATOM 744 C C . ASN A 1 89 ? 24.312 -22.254 -24.997 1.00 51.69 89 ASN A C 1
ATOM 746 O O . ASN A 1 89 ? 24.457 -22.941 -23.987 1.00 51.69 89 ASN A O 1
ATOM 750 N N . ASP A 1 90 ? 23.637 -22.697 -26.059 1.00 49.75 90 ASP A N 1
ATOM 751 C CA . ASP A 1 90 ? 22.863 -23.945 -26.036 1.00 49.75 90 ASP A CA 1
ATOM 752 C C . ASP A 1 90 ? 23.673 -25.233 -26.300 1.00 49.75 90 ASP A C 1
ATOM 754 O O . ASP A 1 90 ? 23.075 -26.295 -26.415 1.00 49.75 90 ASP A O 1
ATOM 758 N N . GLU A 1 91 ? 25.019 -25.208 -26.332 1.00 53.94 91 GLU A N 1
ATOM 759 C CA . GLU A 1 91 ? 25.791 -26.448 -26.580 1.00 53.94 91 GLU A CA 1
ATOM 760 C C . GLU A 1 91 ? 27.027 -26.731 -25.698 1.00 53.94 91 GLU A C 1
ATOM 762 O O . GLU A 1 91 ? 27.627 -27.791 -25.863 1.00 53.94 91 GLU A O 1
ATOM 767 N N . THR A 1 92 ? 27.466 -25.892 -24.741 1.00 48.97 92 THR A N 1
ATOM 768 C CA . THR A 1 92 ? 28.730 -26.223 -24.009 1.00 48.97 92 THR A CA 1
ATOM 769 C C . THR A 1 92 ? 28.795 -25.935 -22.508 1.00 48.97 92 THR A C 1
ATOM 771 O O . THR A 1 92 ? 29.833 -26.181 -21.896 1.00 48.97 92 THR A O 1
ATOM 774 N N . THR A 1 93 ? 27.724 -25.499 -21.842 1.00 49.91 93 THR A N 1
ATOM 775 C CA . THR A 1 93 ? 27.748 -25.397 -20.368 1.00 49.91 93 THR A CA 1
ATOM 776 C C . THR A 1 93 ? 26.797 -26.401 -19.730 1.00 49.91 93 THR A C 1
ATOM 778 O O . THR A 1 93 ? 25.593 -26.293 -19.965 1.00 49.91 93 THR A O 1
ATOM 781 N N . PRO A 1 94 ? 27.285 -27.364 -18.916 1.00 48.47 94 PRO A N 1
ATOM 782 C CA . PRO A 1 94 ? 26.396 -28.244 -18.177 1.00 48.47 94 PRO A CA 1
ATOM 783 C C . PRO A 1 94 ? 25.482 -27.382 -17.308 1.00 48.47 94 PRO A C 1
ATOM 785 O O . PRO A 1 94 ? 25.914 -26.386 -16.725 1.00 48.47 94 PRO A O 1
ATOM 788 N N . ASN A 1 95 ? 24.211 -27.765 -17.270 1.00 51.62 95 ASN A N 1
ATOM 789 C CA . ASN A 1 95 ? 23.149 -27.130 -16.505 1.00 51.62 95 ASN A CA 1
ATOM 790 C C . ASN A 1 95 ? 23.456 -27.303 -15.006 1.00 51.62 95 ASN A C 1
ATOM 792 O O . ASN A 1 95 ? 22.953 -28.212 -14.350 1.00 51.62 95 ASN A O 1
ATOM 796 N N . VAL A 1 96 ? 24.387 -26.502 -14.482 1.00 56.62 96 VAL A N 1
ATOM 797 C CA . VAL A 1 96 ? 24.694 -26.462 -13.055 1.00 56.62 96 VAL A CA 1
ATOM 798 C C . VAL A 1 96 ? 23.487 -25.824 -12.396 1.00 56.62 96 VAL A C 1
ATOM 800 O O . VAL A 1 96 ? 23.215 -24.642 -12.607 1.00 56.62 96 VAL A O 1
ATOM 803 N N . GLU A 1 97 ? 22.759 -26.621 -11.617 1.00 60.19 97 GLU A N 1
ATOM 804 C CA . GLU A 1 97 ? 21.698 -26.153 -10.735 1.00 60.19 97 GLU A CA 1
ATOM 805 C C . GLU A 1 97 ? 22.236 -24.969 -9.923 1.00 60.19 97 GLU A C 1
ATOM 807 O O . GLU A 1 97 ? 23.065 -25.114 -9.022 1.00 60.19 97 GLU A O 1
ATOM 812 N N . TYR A 1 98 ? 21.834 -23.757 -10.305 1.00 66.75 98 TYR A N 1
ATOM 813 C CA . TYR A 1 98 ? 22.278 -22.552 -9.630 1.00 66.75 98 TYR A CA 1
ATOM 814 C C . TYR A 1 98 ? 21.633 -22.530 -8.248 1.00 66.75 98 TYR A C 1
ATOM 816 O O . TYR A 1 98 ? 20.486 -22.114 -8.096 1.00 66.75 98 TYR A O 1
ATOM 824 N N . THR A 1 99 ? 22.366 -22.969 -7.227 1.00 72.00 99 THR A N 1
ATOM 825 C CA . THR A 1 99 ? 21.984 -22.749 -5.834 1.00 72.00 99 THR A CA 1
ATOM 826 C C . THR A 1 99 ? 22.380 -21.317 -5.464 1.00 72.00 99 THR A C 1
ATOM 828 O O . THR A 1 99 ? 23.580 -21.038 -5.339 1.00 72.00 99 THR A O 1
ATOM 831 N N . PRO A 1 100 ? 21.434 -20.369 -5.321 1.00 70.88 100 PRO A N 1
ATOM 832 C CA . PRO A 1 100 ? 21.774 -19.011 -4.926 1.00 70.88 100 PRO A CA 1
ATOM 833 C C . PRO A 1 100 ? 22.442 -19.041 -3.551 1.00 70.88 100 PRO A C 1
ATOM 835 O O . PRO A 1 100 ? 21.831 -19.433 -2.561 1.00 70.88 100 PRO A O 1
ATOM 838 N N . ASN A 1 101 ? 23.709 -18.628 -3.490 1.00 77.19 101 ASN A N 1
ATOM 839 C CA . ASN A 1 101 ? 24.416 -18.476 -2.224 1.00 77.19 101 ASN A CA 1
ATOM 840 C C . ASN A 1 101 ? 23.705 -17.387 -1.389 1.00 77.19 101 ASN A C 1
ATOM 842 O O . ASN A 1 101 ? 23.665 -16.236 -1.835 1.00 77.19 101 ASN A O 1
ATOM 846 N N . PRO A 1 102 ? 23.188 -17.707 -0.187 1.00 79.06 102 PRO A N 1
ATOM 847 C CA . PRO A 1 102 ? 22.449 -16.757 0.647 1.00 79.06 102 PRO A CA 1
ATOM 848 C C . PRO A 1 102 ? 23.303 -15.577 1.138 1.00 79.06 102 PRO A C 1
ATOM 850 O O . PRO A 1 102 ? 22.756 -14.545 1.515 1.00 79.06 102 PRO A O 1
ATOM 853 N N . PHE A 1 103 ? 24.633 -15.697 1.097 1.00 81.81 103 PHE A N 1
ATOM 854 C CA . PHE A 1 103 ? 25.577 -14.648 1.493 1.00 81.81 103 PHE A CA 1
ATOM 855 C C . PHE A 1 103 ? 26.063 -13.790 0.321 1.00 81.81 103 PHE A C 1
ATOM 857 O O . PHE A 1 103 ? 26.823 -12.840 0.516 1.00 81.81 103 PHE A O 1
ATOM 864 N N . LYS A 1 104 ? 25.649 -14.099 -0.914 1.00 80.44 104 LYS A N 1
ATOM 865 C CA . LYS A 1 104 ? 26.022 -13.288 -2.072 1.00 80.44 104 LYS A CA 1
ATOM 866 C C . LYS A 1 104 ? 25.126 -12.057 -2.136 1.00 80.44 104 LYS A C 1
ATOM 868 O O . LYS A 1 104 ? 23.921 -12.158 -2.358 1.00 80.44 104 LYS A O 1
ATOM 873 N N . LEU A 1 105 ? 25.734 -10.881 -1.997 1.00 77.69 105 LEU A N 1
ATOM 874 C CA . LEU A 1 105 ? 25.047 -9.613 -2.215 1.00 77.69 105 LEU A CA 1
ATOM 875 C C . LEU A 1 105 ? 24.480 -9.566 -3.638 1.00 77.69 105 LEU A C 1
ATOM 877 O O . LEU A 1 105 ? 25.158 -9.908 -4.613 1.00 77.69 105 LEU A O 1
ATOM 881 N N . SER A 1 106 ? 23.230 -9.121 -3.768 1.00 75.50 106 SER A N 1
ATOM 882 C CA . SER A 1 106 ? 22.641 -8.887 -5.082 1.00 75.50 106 SER A CA 1
ATOM 883 C C . SER A 1 106 ? 23.449 -7.816 -5.808 1.00 75.50 106 SER A C 1
ATOM 885 O O . SER A 1 106 ? 23.693 -6.747 -5.248 1.00 75.50 106 SER A O 1
ATOM 887 N N . SER A 1 107 ? 23.820 -8.068 -7.065 1.00 83.31 107 SER A N 1
ATOM 888 C CA . SER A 1 107 ? 24.455 -7.045 -7.899 1.00 83.31 107 SER A CA 1
ATOM 889 C C . SER A 1 107 ? 23.583 -5.783 -7.938 1.00 83.31 107 SER A C 1
ATOM 891 O O . SER A 1 107 ? 22.358 -5.882 -8.028 1.00 83.31 107 SER A O 1
ATOM 893 N N . GLY A 1 108 ? 24.192 -4.597 -7.884 1.00 85.69 108 GLY A N 1
ATOM 894 C CA . GLY A 1 108 ? 23.533 -3.303 -8.122 1.00 85.69 108 GLY A CA 1
ATOM 895 C C . GLY A 1 108 ? 23.492 -2.903 -9.602 1.00 85.69 108 GLY A C 1
ATOM 896 O O . GLY A 1 108 ? 22.858 -1.917 -9.966 1.00 85.69 108 GLY A O 1
ATOM 897 N N . TRP A 1 109 ? 24.151 -3.676 -10.468 1.00 92.56 109 TRP A N 1
ATOM 898 C CA . TRP A 1 109 ? 24.375 -3.299 -11.857 1.00 92.56 109 TRP A CA 1
ATOM 899 C C . TRP A 1 109 ? 23.085 -3.292 -12.689 1.00 92.56 109 TRP A C 1
ATOM 901 O O . TRP A 1 109 ? 22.290 -4.240 -12.658 1.00 92.56 109 TRP A O 1
ATOM 911 N N . THR A 1 110 ? 22.898 -2.222 -13.457 1.00 89.44 110 THR A N 1
ATOM 912 C CA . THR A 1 110 ? 21.783 -2.042 -14.391 1.00 89.44 110 THR A CA 1
ATOM 913 C C . THR A 1 110 ? 22.362 -1.708 -15.764 1.00 89.44 110 THR A C 1
ATOM 915 O O . THR A 1 110 ? 23.222 -0.829 -15.832 1.00 89.44 110 THR A O 1
ATOM 918 N N . PRO A 1 111 ? 21.918 -2.369 -16.850 1.00 91.44 111 PRO A N 1
ATOM 919 C CA . PRO A 1 111 ? 22.349 -2.014 -18.196 1.00 91.44 111 PRO A CA 1
ATOM 920 C C . PRO A 1 111 ? 22.069 -0.532 -18.499 1.00 91.44 111 PRO A C 1
ATOM 922 O O . PRO A 1 111 ? 20.999 -0.031 -18.116 1.00 91.44 111 PRO A O 1
ATOM 925 N N . PRO A 1 112 ? 22.989 0.170 -19.185 1.00 88.81 112 PRO A N 1
ATOM 926 C CA . PRO A 1 112 ? 22.763 1.555 -19.569 1.00 88.81 112 PRO A CA 1
ATOM 927 C C . PRO A 1 112 ? 21.565 1.669 -20.533 1.00 88.81 112 PRO A C 1
ATOM 929 O O . PRO A 1 112 ? 21.308 0.738 -21.306 1.00 88.81 112 PRO A O 1
ATOM 932 N N . PRO A 1 113 ? 20.815 2.787 -20.483 1.00 87.94 113 PRO A N 1
ATOM 933 C CA . PRO A 1 113 ? 19.788 3.095 -21.479 1.00 87.94 113 PRO A CA 1
ATOM 934 C C . PRO A 1 113 ? 20.394 3.271 -22.879 1.00 87.94 113 PRO A C 1
ATOM 936 O O . PRO A 1 113 ? 21.598 3.478 -23.026 1.00 87.94 113 PRO A O 1
ATOM 939 N N . GLY A 1 114 ? 19.550 3.235 -23.907 1.00 86.69 114 GLY A N 1
ATOM 940 C CA . GLY A 1 114 ? 19.892 3.603 -25.283 1.00 86.69 114 GLY A CA 1
ATOM 941 C C . GLY A 1 114 ? 20.117 2.428 -26.233 1.00 86.69 114 GLY A C 1
ATOM 942 O O . GLY A 1 114 ? 20.180 2.634 -27.441 1.00 86.69 114 GLY A O 1
ATOM 943 N N . ARG A 1 115 ? 20.185 1.187 -25.728 1.00 86.06 115 ARG A N 1
ATOM 944 C CA . ARG A 1 115 ? 20.311 -0.011 -26.582 1.00 86.06 115 ARG A CA 1
ATOM 945 C C . ARG A 1 115 ? 19.044 -0.284 -27.399 1.00 86.06 115 ARG A C 1
ATOM 947 O O . ARG A 1 115 ? 19.142 -0.781 -28.514 1.00 86.06 115 ARG A O 1
ATOM 954 N N . ASN A 1 116 ? 17.871 -0.006 -26.832 1.00 89.56 116 ASN A N 1
ATOM 955 C CA . ASN A 1 116 ? 16.582 -0.166 -27.496 1.00 89.56 116 ASN A CA 1
ATOM 956 C C . ASN A 1 116 ? 15.677 1.009 -27.105 1.00 89.56 116 ASN A C 1
ATOM 958 O O . ASN A 1 116 ? 15.249 1.110 -25.954 1.00 89.56 116 ASN A O 1
ATOM 962 N N . LYS A 1 117 ? 15.414 1.892 -28.073 1.00 92.25 117 LYS A N 1
ATOM 963 C CA . LYS A 1 117 ? 14.637 3.121 -27.868 1.00 92.25 117 LYS A CA 1
ATOM 964 C C . LYS A 1 117 ? 13.183 2.830 -27.502 1.00 92.25 117 LYS A C 1
ATOM 966 O O . LYS A 1 117 ? 12.632 3.535 -26.663 1.00 92.25 117 LYS A O 1
ATOM 971 N N . ASP A 1 118 ? 12.599 1.776 -28.063 1.00 93.81 118 ASP A N 1
ATOM 972 C CA . ASP A 1 118 ? 11.208 1.398 -27.799 1.00 93.81 118 ASP A CA 1
ATOM 973 C C . ASP A 1 118 ? 11.048 0.918 -26.354 1.00 93.81 118 ASP A C 1
ATOM 975 O O . ASP A 1 118 ? 10.112 1.306 -25.655 1.00 93.81 118 ASP A O 1
ATOM 979 N N . LEU A 1 119 ? 12.016 0.131 -25.869 1.00 93.06 119 LEU A N 1
ATOM 980 C CA . LEU A 1 119 ? 12.058 -0.329 -24.481 1.00 93.06 119 LEU A CA 1
ATOM 981 C C . LEU A 1 119 ? 12.205 0.843 -23.508 1.00 93.06 119 LEU A C 1
ATOM 983 O O . LEU A 1 119 ? 11.510 0.885 -22.494 1.00 93.06 119 LEU A O 1
ATOM 987 N N . ASP A 1 120 ? 13.103 1.785 -23.798 1.00 93.69 120 ASP A N 1
ATOM 988 C CA . ASP A 1 120 ? 13.292 2.959 -22.945 1.00 93.69 120 ASP A CA 1
ATOM 989 C C . ASP A 1 120 ? 12.059 3.873 -22.951 1.00 93.69 120 ASP A C 1
ATOM 991 O O . ASP A 1 120 ? 11.643 4.324 -21.885 1.00 93.69 120 ASP A O 1
ATOM 995 N N . SER A 1 121 ? 11.420 4.079 -24.108 1.00 95.88 121 SER A N 1
ATOM 996 C CA . SER A 1 121 ? 10.158 4.822 -24.201 1.00 95.88 121 SER A CA 1
ATOM 997 C C . SER A 1 121 ? 9.059 4.152 -23.381 1.00 95.88 121 SER A C 1
ATOM 999 O O . SER A 1 121 ? 8.379 4.818 -22.607 1.00 95.88 121 SER A O 1
ATOM 1001 N N . PHE A 1 122 ? 8.916 2.830 -23.491 1.00 95.12 122 PHE A N 1
ATOM 1002 C CA . PHE A 1 122 ? 7.936 2.066 -22.722 1.00 95.12 122 PHE A CA 1
ATOM 1003 C C . PHE A 1 122 ? 8.161 2.188 -21.211 1.00 95.12 122 PHE A C 1
ATOM 1005 O O . PHE A 1 122 ? 7.214 2.414 -20.457 1.00 95.12 122 PHE A O 1
ATOM 1012 N N . ILE A 1 123 ? 9.416 2.069 -20.764 1.00 94.38 123 ILE A N 1
ATOM 1013 C CA . ILE A 1 123 ? 9.773 2.258 -19.355 1.00 94.38 123 ILE A CA 1
ATOM 1014 C C . ILE A 1 123 ? 9.399 3.667 -18.895 1.00 94.38 123 ILE A C 1
ATOM 1016 O O . ILE A 1 123 ? 8.797 3.802 -17.832 1.00 94.38 123 ILE A O 1
ATOM 1020 N N . ASN A 1 124 ? 9.725 4.695 -19.679 1.00 93.06 124 ASN A N 1
ATOM 1021 C CA . ASN A 1 124 ? 9.430 6.080 -19.321 1.00 93.06 124 ASN A CA 1
ATOM 1022 C C . ASN A 1 124 ? 7.921 6.323 -19.210 1.00 93.06 124 ASN A C 1
ATOM 1024 O O . ASN A 1 124 ? 7.485 6.843 -18.187 1.00 93.06 124 ASN A O 1
ATOM 1028 N N . CYS A 1 125 ? 7.124 5.855 -20.177 1.00 93.81 125 CYS A N 1
ATOM 1029 C CA . CYS A 1 125 ? 5.664 5.968 -20.117 1.00 93.81 125 CYS A CA 1
ATOM 1030 C C . CYS A 1 125 ? 5.094 5.302 -18.857 1.00 93.81 125 CYS A C 1
ATOM 1032 O O . CYS A 1 125 ? 4.280 5.898 -18.165 1.00 93.81 125 CYS A O 1
ATOM 1034 N N . ILE A 1 126 ? 5.561 4.100 -18.499 1.00 92.12 126 ILE A N 1
ATOM 1035 C CA . ILE A 1 126 ? 5.096 3.419 -17.281 1.00 92.12 126 ILE A CA 1
ATOM 1036 C C . ILE A 1 126 ? 5.488 4.180 -16.015 1.00 92.12 126 ILE A C 1
ATOM 1038 O O . ILE A 1 126 ? 4.699 4.252 -15.072 1.00 92.12 126 ILE A O 1
ATOM 1042 N N . VAL A 1 127 ? 6.718 4.695 -15.955 1.00 91.12 127 VAL A N 1
ATOM 1043 C CA . VAL A 1 127 ? 7.189 5.473 -14.804 1.00 91.12 127 VAL 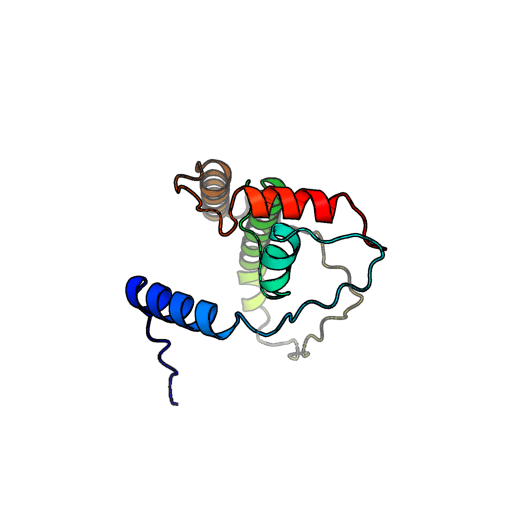A CA 1
ATOM 1044 C C . VAL A 1 127 ? 6.314 6.711 -14.639 1.00 91.12 127 VAL A C 1
ATOM 1046 O O . VAL A 1 127 ? 5.847 6.975 -13.533 1.00 91.12 127 VAL A O 1
ATOM 1049 N N . GLU A 1 128 ? 6.058 7.432 -15.728 1.00 90.12 128 GLU A N 1
ATOM 1050 C CA . GLU A 1 128 ? 5.199 8.614 -15.736 1.00 90.12 128 GLU A CA 1
ATOM 1051 C C . GLU A 1 128 ? 3.767 8.270 -15.333 1.00 90.12 128 GLU A C 1
ATOM 1053 O O . GLU A 1 128 ? 3.254 8.880 -14.400 1.00 90.12 128 GLU A O 1
ATOM 1058 N N . ASP A 1 129 ? 3.160 7.242 -15.925 1.00 89.69 129 ASP A N 1
ATOM 1059 C CA . ASP A 1 129 ? 1.801 6.810 -15.591 1.00 89.69 129 ASP A CA 1
ATOM 1060 C C . ASP A 1 129 ? 1.675 6.453 -14.105 1.00 89.69 129 ASP A C 1
ATOM 1062 O O . ASP A 1 129 ? 0.773 6.917 -13.410 1.00 89.69 129 ASP A O 1
ATOM 1066 N N . ILE A 1 130 ? 2.603 5.657 -13.571 1.00 87.81 130 ILE A N 1
ATOM 1067 C CA . ILE A 1 130 ? 2.533 5.200 -12.179 1.00 87.81 130 ILE A CA 1
ATOM 1068 C C . ILE A 1 130 ? 2.816 6.346 -11.198 1.00 87.81 130 ILE A C 1
ATOM 1070 O O . ILE A 1 130 ? 2.173 6.414 -10.146 1.00 87.81 130 ILE A O 1
ATOM 1074 N N . CYS A 1 131 ? 3.786 7.214 -11.494 1.00 84.06 131 CYS A N 1
ATOM 1075 C CA . CYS A 1 131 ? 4.198 8.287 -10.587 1.00 84.06 131 CYS A CA 1
ATOM 1076 C C . CYS A 1 131 ? 3.309 9.532 -10.679 1.00 84.06 131 CYS A C 1
ATOM 1078 O O . CYS A 1 131 ? 3.154 10.222 -9.673 1.00 84.06 131 CYS A O 1
ATOM 1080 N N . GLN A 1 132 ? 2.735 9.830 -11.846 1.00 80.38 132 GLN A N 1
ATOM 1081 C CA . GLN A 1 132 ? 1.923 11.029 -12.063 1.00 80.38 132 GLN A CA 1
ATOM 1082 C C . GLN A 1 132 ? 0.422 10.767 -11.978 1.00 80.38 132 GLN A C 1
ATOM 1084 O O . GLN A 1 132 ? -0.333 11.726 -11.811 1.00 80.38 132 GLN A O 1
ATOM 1089 N N . GLU A 1 133 ? -0.050 9.518 -12.070 1.00 73.12 133 GLU A N 1
ATOM 1090 C CA . GLU A 1 133 ? -1.484 9.270 -11.969 1.00 73.12 133 GLU A CA 1
ATOM 1091 C C . GLU A 1 133 ? -1.988 9.585 -10.547 1.00 73.12 133 GLU A C 1
ATOM 1093 O O . GLU A 1 133 ? -1.638 8.891 -9.582 1.00 73.12 133 GLU A O 1
ATOM 1098 N N . PRO A 1 134 ? -2.856 10.607 -10.376 1.00 63.81 134 PRO A N 1
ATOM 1099 C CA . PRO A 1 134 ? -3.439 10.876 -9.077 1.00 63.81 134 PRO A CA 1
ATOM 1100 C C . PRO A 1 134 ? -4.250 9.654 -8.652 1.00 63.81 134 PRO A C 1
ATOM 1102 O O . PRO A 1 134 ? -4.945 9.036 -9.460 1.00 63.81 134 PRO A O 1
ATOM 1105 N N . GLN A 1 135 ? -4.199 9.303 -7.367 1.00 63.53 135 GLN A N 1
ATOM 1106 C CA . GLN A 1 135 ? -5.006 8.227 -6.792 1.00 63.53 135 GLN A CA 1
ATOM 1107 C C . GLN A 1 135 ? -6.504 8.577 -6.910 1.00 63.53 135 GLN A C 1
ATOM 1109 O O . GLN A 1 135 ? -7.130 9.057 -5.967 1.00 63.53 135 GLN A O 1
ATOM 1114 N N . LYS A 1 136 ? -7.109 8.320 -8.076 1.00 61.88 136 LYS A N 1
ATOM 1115 C CA . LYS A 1 136 ? -8.488 8.708 -8.435 1.00 61.88 136 LYS A CA 1
ATOM 1116 C C . LYS A 1 136 ? -9.561 8.013 -7.587 1.00 61.88 136 LYS A C 1
ATOM 1118 O O . LYS A 1 136 ? -10.737 8.366 -7.654 1.00 61.88 136 LYS A O 1
ATOM 1123 N N . ARG A 1 137 ? -9.202 6.997 -6.794 1.00 69.31 137 ARG A N 1
ATOM 1124 C CA . ARG A 1 137 ? -10.160 6.187 -6.028 1.00 69.31 137 ARG A CA 1
ATOM 1125 C C . ARG A 1 137 ? -10.175 6.593 -4.560 1.00 69.31 137 ARG A C 1
ATOM 1127 O O . ARG A 1 137 ? -9.172 6.463 -3.863 1.00 69.31 137 ARG A O 1
ATOM 1134 N N . LYS A 1 138 ? -11.356 6.986 -4.066 1.00 70.81 138 LYS A N 1
ATOM 1135 C CA . LYS A 1 138 ? -11.604 7.177 -2.630 1.00 70.81 138 LYS A CA 1
ATOM 1136 C C . LYS A 1 138 ? -11.269 5.883 -1.883 1.00 70.81 138 LYS A C 1
ATOM 1138 O O . LYS A 1 138 ? -11.904 4.849 -2.106 1.00 70.81 138 LYS A O 1
ATOM 1143 N N . LYS A 1 139 ? -10.269 5.941 -1.002 1.00 74.31 139 LYS A N 1
ATOM 1144 C CA . LYS A 1 139 ? -9.915 4.840 -0.101 1.00 74.31 139 LYS A CA 1
ATOM 1145 C C . LYS A 1 139 ? -10.846 4.888 1.105 1.00 74.31 139 LYS A C 1
ATOM 1147 O O . LYS A 1 139 ? -11.047 5.941 1.702 1.00 74.31 139 LYS A O 1
ATOM 1152 N N . TYR A 1 140 ? -11.428 3.747 1.452 1.00 81.12 140 TYR A N 1
ATOM 1153 C CA . TYR A 1 140 ? -12.246 3.625 2.653 1.00 81.12 140 TYR A CA 1
ATOM 1154 C C . TYR A 1 140 ? -11.394 3.027 3.763 1.00 81.12 140 TYR A C 1
ATOM 1156 O O . TYR A 1 140 ? -10.862 1.930 3.597 1.00 81.12 140 TYR A O 1
ATOM 1164 N N . SER A 1 141 ? -11.292 3.732 4.888 1.00 85.38 141 SER A N 1
ATOM 1165 C CA . SER A 1 141 ? -10.652 3.191 6.084 1.00 85.38 141 SER A CA 1
ATOM 1166 C C . SER A 1 141 ? -11.410 1.955 6.574 1.00 85.38 141 SER A C 1
ATOM 1168 O O . SER A 1 141 ? -12.642 1.932 6.622 1.00 85.38 141 SER A O 1
ATOM 1170 N N . ASN A 1 142 ? -10.665 0.922 6.958 1.00 89.94 142 ASN A N 1
ATOM 1171 C CA . ASN A 1 142 ? -11.181 -0.251 7.664 1.00 89.94 142 ASN A CA 1
ATOM 1172 C C . ASN A 1 142 ? -11.203 -0.074 9.196 1.00 89.94 142 ASN A C 1
ATOM 1174 O O . ASN A 1 142 ? -11.556 -1.020 9.905 1.00 89.94 142 ASN A O 1
ATOM 1178 N N . LEU A 1 143 ? -10.852 1.119 9.682 1.00 90.31 143 LEU A N 1
ATOM 1179 C CA . LEU A 1 143 ? -10.922 1.548 11.077 1.00 90.31 143 LEU A CA 1
ATOM 1180 C C . LEU A 1 143 ? -11.873 2.736 11.232 1.00 90.31 143 LEU A C 1
ATOM 1182 O O . LEU A 1 143 ? -11.905 3.633 10.381 1.00 90.31 143 LEU A O 1
ATOM 1186 N N . SER A 1 144 ? -12.618 2.757 12.336 1.00 91.06 144 SER A N 1
ATOM 1187 C CA . SER A 1 144 ? -13.355 3.952 12.753 1.00 91.06 144 SER A CA 1
ATOM 1188 C C . SER A 1 144 ? -12.399 5.057 13.223 1.00 91.06 144 SER A C 1
ATOM 1190 O O . SER A 1 144 ? -11.229 4.804 13.512 1.00 91.06 144 SER A O 1
ATOM 1192 N N . ARG A 1 145 ? -12.893 6.296 13.347 1.00 90.81 145 ARG A N 1
ATOM 1193 C CA . ARG A 1 145 ? -12.084 7.421 13.847 1.00 90.81 145 ARG A CA 1
ATOM 1194 C C . ARG A 1 145 ? -11.536 7.159 15.253 1.00 90.81 145 ARG A C 1
ATOM 1196 O O . ARG A 1 145 ? -10.372 7.443 15.506 1.00 90.81 145 ARG A O 1
ATOM 1203 N N . ASN A 1 146 ? -12.342 6.563 16.129 1.00 93.44 146 ASN A N 1
ATOM 1204 C CA . ASN A 1 146 ? -11.935 6.246 17.498 1.00 93.44 146 ASN A CA 1
ATOM 1205 C C . ASN A 1 146 ? -10.890 5.127 17.530 1.00 93.44 146 ASN A C 1
ATOM 1207 O O . ASN A 1 146 ? -9.941 5.192 18.302 1.00 93.44 146 ASN A O 1
ATOM 1211 N N . GLU A 1 147 ? -11.021 4.131 16.649 1.00 91.19 147 GLU A N 1
ATOM 1212 C CA . GLU A 1 147 ? -10.013 3.076 16.506 1.00 91.19 147 GLU A CA 1
ATOM 1213 C C . GLU A 1 147 ? -8.697 3.609 15.914 1.00 91.19 147 GLU A C 1
ATOM 1215 O O . GLU A 1 147 ? -7.630 3.119 16.268 1.00 91.19 147 GLU A O 1
ATOM 1220 N N . LEU A 1 148 ? -8.742 4.620 15.039 1.00 91.25 148 LEU A N 1
ATOM 1221 C CA . LEU A 1 148 ? -7.536 5.288 14.533 1.00 91.25 148 LEU A CA 1
ATOM 1222 C C . LEU A 1 148 ? -6.811 6.073 15.630 1.00 91.25 148 LEU A C 1
ATOM 1224 O O . LEU A 1 148 ? -5.585 6.030 15.699 1.00 91.25 148 LEU A O 1
ATOM 1228 N N . VAL A 1 149 ? -7.554 6.774 16.491 1.00 92.19 149 VAL A N 1
ATOM 1229 C CA . VAL A 1 149 ? -6.982 7.461 17.660 1.00 92.19 149 VAL A CA 1
ATOM 1230 C C . VAL A 1 149 ? -6.346 6.440 18.605 1.00 92.19 149 VAL A C 1
ATOM 1232 O O . VAL A 1 149 ? -5.163 6.557 18.908 1.00 92.19 149 VAL A O 1
ATOM 1235 N N . ALA A 1 150 ? -7.077 5.375 18.935 1.00 92.62 150 ALA A N 1
ATOM 1236 C CA . ALA A 1 150 ? -6.584 4.249 19.726 1.00 92.62 150 ALA A CA 1
ATOM 1237 C C . ALA A 1 150 ? -5.299 3.626 19.137 1.00 92.62 150 ALA A C 1
ATOM 1239 O O . ALA A 1 150 ? -4.344 3.349 19.857 1.00 92.62 150 ALA A O 1
ATOM 1240 N N . LEU A 1 151 ? -5.226 3.447 17.812 1.00 91.50 151 LEU A N 1
ATOM 1241 C CA . LEU A 1 151 ? -4.024 2.947 17.133 1.00 91.50 151 LEU A CA 1
ATOM 1242 C C . LEU A 1 151 ? -2.824 3.888 17.331 1.00 91.50 151 LEU A C 1
ATOM 1244 O O . LEU A 1 151 ? -1.704 3.426 17.549 1.00 91.50 151 LEU A O 1
ATOM 1248 N N . ARG A 1 152 ? -3.043 5.206 17.241 1.00 90.75 152 ARG A N 1
ATOM 1249 C CA . ARG A 1 152 ? -1.990 6.216 17.435 1.00 90.75 152 ARG A CA 1
ATOM 1250 C C . ARG A 1 152 ? -1.516 6.247 18.887 1.00 90.75 152 ARG A C 1
ATOM 1252 O O . ARG A 1 152 ? -0.308 6.258 19.111 1.00 90.75 152 ARG A O 1
ATOM 1259 N N . GLU A 1 153 ? -2.436 6.191 19.845 1.00 91.62 153 GLU A N 1
ATOM 1260 C CA . GLU A 1 153 ? -2.132 6.126 21.280 1.00 91.62 153 GLU A CA 1
ATOM 1261 C C . GLU A 1 153 ? -1.287 4.891 21.616 1.00 91.62 153 GLU A C 1
ATOM 1263 O O . GLU A 1 153 ? -0.209 5.026 22.201 1.00 91.62 153 GLU A O 1
ATOM 1268 N N . LEU A 1 154 ? -1.710 3.705 21.163 1.00 89.31 154 LEU A N 1
ATOM 1269 C CA . LEU A 1 154 ? -0.969 2.450 21.354 1.00 89.31 154 LEU A CA 1
ATOM 1270 C C . LEU A 1 154 ? 0.402 2.452 20.665 1.00 89.31 154 LEU A C 1
ATOM 1272 O O . LEU A 1 154 ? 1.343 1.857 21.173 1.00 89.31 154 LEU A O 1
ATOM 1276 N N . LYS A 1 155 ? 0.547 3.124 19.516 1.00 88.00 155 LYS A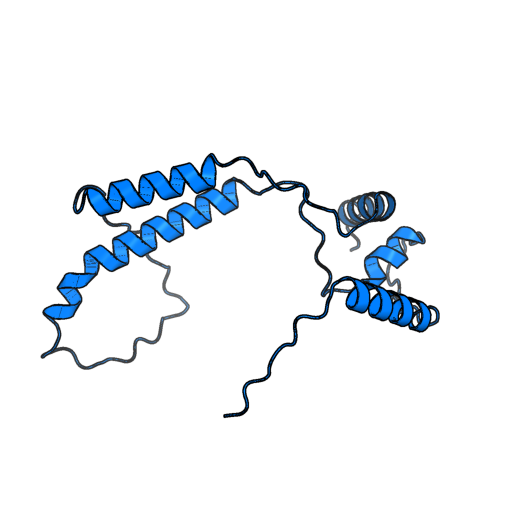 N 1
ATOM 1277 C CA . LYS A 1 155 ? 1.842 3.246 18.827 1.00 88.00 155 LYS A CA 1
ATOM 1278 C C . LYS A 1 155 ? 2.822 4.145 19.588 1.00 88.00 155 LYS A C 1
ATOM 1280 O O . LYS A 1 155 ? 4.016 3.858 19.614 1.00 88.00 155 LYS A O 1
ATOM 1285 N N . MET A 1 156 ? 2.341 5.260 20.138 1.00 84.88 156 MET A N 1
ATOM 1286 C CA . MET A 1 156 ? 3.175 6.226 20.869 1.00 84.88 156 MET A CA 1
ATOM 1287 C C . MET A 1 156 ? 3.574 5.698 22.241 1.00 84.88 156 MET A C 1
ATOM 1289 O O . MET A 1 156 ? 4.708 5.866 22.691 1.00 84.88 156 MET A O 1
ATOM 1293 N N . THR A 1 157 ? 2.642 5.019 22.899 1.00 75.56 157 THR A N 1
ATOM 1294 C CA . THR A 1 157 ? 2.921 4.299 24.127 1.00 75.56 157 THR A CA 1
ATOM 1295 C C . THR A 1 157 ? 3.699 3.038 23.772 1.00 75.56 157 THR A C 1
ATOM 1297 O O . THR A 1 157 ? 3.107 1.993 23.568 1.00 75.56 157 THR A O 1
ATOM 1300 N N . LYS A 1 158 ? 5.035 3.097 23.699 1.00 62.62 158 LYS A N 1
ATOM 1301 C CA . LYS A 1 158 ? 5.853 1.871 23.687 1.00 62.62 158 LYS A CA 1
ATOM 1302 C C . LYS A 1 158 ? 5.402 1.010 24.877 1.00 62.62 158 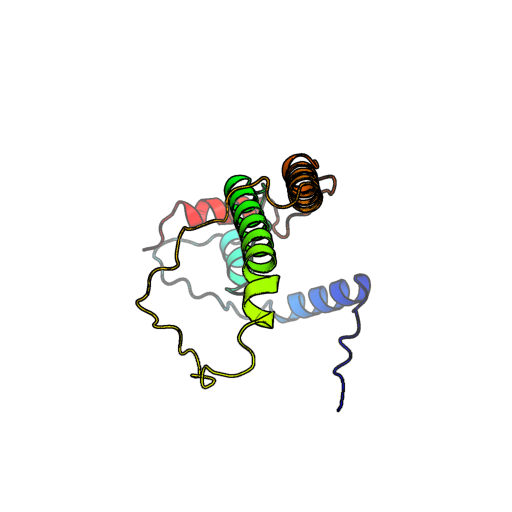LYS A C 1
ATOM 1304 O O . LYS A 1 158 ? 5.611 1.387 26.029 1.00 62.62 158 LYS A O 1
ATOM 1309 N N . ILE A 1 159 ? 4.653 -0.053 24.604 1.00 57.56 159 ILE A N 1
ATOM 1310 C CA . ILE A 1 159 ? 4.295 -1.075 25.583 1.00 57.56 159 ILE A CA 1
ATOM 1311 C C . ILE A 1 159 ? 5.495 -2.019 25.552 1.00 57.56 159 ILE A C 1
ATOM 1313 O O . ILE A 1 159 ? 5.590 -2.868 24.669 1.00 57.56 159 ILE A O 1
ATOM 1317 N N . LEU A 1 160 ? 6.466 -1.731 26.416 1.00 41.47 160 LEU A N 1
ATOM 1318 C CA . LEU A 1 160 ? 7.561 -2.621 26.787 1.00 41.47 160 LEU A CA 1
ATOM 1319 C C . LEU A 1 160 ? 7.293 -3.081 28.215 1.00 41.47 160 LEU A C 1
ATOM 1321 O O . LEU A 1 160 ? 6.890 -2.204 29.018 1.00 41.47 160 LEU A O 1
#